Protein AF-A0A1J6JSJ1-F1 (afdb_monomer_lite)

Secondary structure (DSSP, 8-state):
---HHHHHHHHHHHTTEEEEEEEEEEETTEEEEEEEEEE-TTTTSSS--S---------SSHHHHHHHHHHHHHHHHHHHHTSS-SSSS--------------

Organism: Nicotiana attenuata (NCBI:txid49451)

Sequence (103 aa):
MSDLLPDLIKTLKALRLKTLKAEITTLGGRVRNVLFITGDRNYNQEDDLSTSDDHDQQQQQPQYSTISSIQEALKAVMEKSSGDDSAFGSVKRQRTNNINILS

pLDDT: mean 73.01, std 16.67, range [43.66, 96.38]

Foldseek 3Di:
DDDVVVVVVVVCVVLQKDWPDWDWDDDPRDIDIDTDIAHHPCNVPPPDPDDDDDDDDDPPPPRVVSVVVVVVVVVVVVVVVPPPPPPPPDPPPDDDDDDDDDD

Radius of gyration: 25.87 Å; chains: 1; bounding box: 100×32×30 Å

InterPro domains:
  IPR045847 Transcription factor AIG1-like [PTHR45844] (2-100)

Structure (mmCIF, N/CA/C/O backbone):
data_AF-A0A1J6JSJ1-F1
#
_entry.id   AF-A0A1J6JSJ1-F1
#
loop_
_atom_site.group_PDB
_atom_site.id
_atom_site.type_symbol
_atom_site.label_atom_id
_atom_site.label_alt_id
_atom_site.label_comp_id
_atom_site.label_asym_id
_atom_site.label_entity_id
_atom_site.label_seq_id
_atom_site.pdbx_PDB_ins_code
_atom_site.Cartn_x
_atom_site.Cartn_y
_atom_site.Cartn_z
_atom_site.occupancy
_atom_site.B_iso_or_equiv
_atom_site.auth_seq_id
_atom_site.auth_comp_id
_atom_site.auth_asym_id
_atom_site.auth_atom_id
_atom_site.pdbx_PDB_model_num
ATOM 1 N N . MET A 1 1 ? 0.767 -20.283 -6.255 1.00 49.25 1 MET A N 1
ATOM 2 C CA . MET A 1 1 ? 1.245 -19.069 -5.563 1.00 49.25 1 MET A CA 1
ATOM 3 C C . MET A 1 1 ? 0.044 -18.170 -5.379 1.00 49.25 1 MET A C 1
ATOM 5 O O . MET A 1 1 ? -0.675 -17.986 -6.352 1.00 49.25 1 MET A O 1
ATOM 9 N N . SER A 1 2 ? -0.234 -17.712 -4.160 1.00 59.41 2 SER A N 1
ATOM 10 C CA . SER A 1 2 ? -1.281 -16.714 -3.940 1.00 59.41 2 SER A CA 1
ATOM 11 C C . SER A 1 2 ? -0.858 -15.415 -4.617 1.00 59.41 2 SER A C 1
ATOM 13 O O . SER A 1 2 ? 0.263 -14.942 -4.430 1.00 59.41 2 SER A O 1
ATOM 15 N N . ASP A 1 3 ? -1.732 -14.890 -5.464 1.00 80.62 3 ASP A N 1
ATOM 16 C CA . ASP A 1 3 ? -1.541 -13.579 -6.059 1.00 80.62 3 ASP A CA 1
ATOM 17 C C . ASP A 1 3 ? -1.771 -12.526 -4.962 1.00 80.62 3 ASP A C 1
ATOM 19 O O . ASP A 1 3 ? -2.811 -12.516 -4.303 1.00 80.62 3 ASP A O 1
ATOM 23 N N . LEU A 1 4 ? -0.770 -11.680 -4.719 1.00 84.31 4 LEU A N 1
ATOM 24 C CA . LEU A 1 4 ? -0.763 -10.697 -3.631 1.00 84.31 4 LEU A CA 1
ATOM 25 C C . LEU A 1 4 ? -1.786 -9.577 -3.860 1.00 84.31 4 LEU A C 1
ATOM 27 O O . LEU A 1 4 ? -2.318 -9.010 -2.907 1.00 84.31 4 LEU A O 1
ATOM 31 N N . LEU A 1 5 ? -2.052 -9.239 -5.123 1.00 86.56 5 LEU A N 1
ATOM 32 C CA . LEU A 1 5 ? -2.923 -8.120 -5.476 1.00 86.56 5 LEU A CA 1
ATOM 33 C C . LEU A 1 5 ? -4.377 -8.344 -5.025 1.00 86.56 5 LEU A C 1
ATOM 35 O O . LEU A 1 5 ? -4.917 -7.457 -4.359 1.00 86.56 5 LEU A O 1
ATOM 39 N N . PRO A 1 6 ? -5.014 -9.502 -5.295 1.00 90.50 6 PRO A N 1
ATOM 40 C CA . PRO A 1 6 ? -6.336 -9.816 -4.757 1.00 90.50 6 PRO A CA 1
ATOM 41 C C . PRO A 1 6 ? -6.439 -9.695 -3.234 1.00 90.50 6 PRO A C 1
ATOM 43 O O . PRO A 1 6 ? -7.416 -9.140 -2.730 1.00 90.50 6 PRO A O 1
ATOM 46 N N . ASP A 1 7 ? -5.442 -10.183 -2.499 1.00 90.19 7 ASP A N 1
ATOM 47 C CA . ASP A 1 7 ? -5.462 -10.166 -1.034 1.00 90.19 7 ASP A CA 1
ATOM 48 C C . ASP A 1 7 ? -5.253 -8.752 -0.484 1.00 90.19 7 ASP A C 1
ATOM 50 O O . ASP A 1 7 ? -5.929 -8.345 0.466 1.00 90.19 7 ASP A O 1
ATOM 54 N N . LEU A 1 8 ? -4.403 -7.954 -1.134 1.00 89.81 8 LEU A N 1
ATOM 55 C CA . LEU A 1 8 ? -4.235 -6.541 -0.810 1.00 89.81 8 LEU A CA 1
ATOM 56 C C . LEU A 1 8 ? -5.535 -5.757 -1.041 1.00 89.81 8 LEU A C 1
ATOM 58 O O . LEU A 1 8 ? -5.939 -4.977 -0.181 1.00 89.81 8 LEU A O 1
ATOM 62 N N . ILE A 1 9 ? -6.227 -6.000 -2.159 1.00 88.31 9 ILE A N 1
ATOM 63 C CA . ILE A 1 9 ? -7.520 -5.365 -2.456 1.00 88.31 9 ILE A CA 1
ATOM 64 C C . ILE A 1 9 ? -8.558 -5.737 -1.393 1.00 88.31 9 ILE A C 1
ATOM 66 O O . ILE A 1 9 ? -9.229 -4.852 -0.862 1.00 88.31 9 ILE A O 1
ATOM 70 N N . LYS A 1 10 ? -8.680 -7.025 -1.046 1.00 90.56 10 LYS A N 1
ATOM 71 C CA . LYS A 1 10 ? -9.599 -7.483 0.012 1.00 90.56 10 LYS A CA 1
ATOM 72 C C . LYS A 1 10 ? -9.276 -6.848 1.361 1.00 90.56 10 LYS A C 1
ATOM 74 O O . LYS A 1 10 ? -10.188 -6.423 2.060 1.00 90.56 10 LYS A O 1
ATOM 79 N N . THR A 1 11 ? -7.994 -6.745 1.703 1.00 89.19 11 THR A N 1
ATOM 80 C CA . THR A 1 11 ? -7.543 -6.140 2.963 1.00 89.19 11 THR A CA 1
ATOM 81 C C . THR A 1 11 ? -7.899 -4.658 3.030 1.00 89.19 11 THR A C 1
ATOM 83 O O . THR A 1 11 ? -8.470 -4.211 4.021 1.00 89.19 11 THR A O 1
ATOM 86 N N . LEU A 1 12 ? -7.632 -3.896 1.963 1.00 89.56 12 LEU A N 1
ATOM 87 C CA . LEU A 1 12 ? -8.009 -2.480 1.897 1.00 89.56 12 LEU A CA 1
ATOM 88 C C . LEU A 1 12 ? -9.526 -2.298 2.026 1.00 89.56 12 LEU A C 1
ATOM 90 O O . LEU A 1 12 ? -9.966 -1.399 2.740 1.00 89.56 12 LEU A O 1
ATOM 94 N N . LYS A 1 13 ? -10.317 -3.194 1.416 1.00 87.69 13 LYS A N 1
ATOM 95 C CA . LYS A 1 13 ? -11.777 -3.200 1.561 1.00 87.69 13 LYS A CA 1
ATOM 96 C C . LYS A 1 13 ? -12.239 -3.484 2.986 1.00 87.69 13 LYS A C 1
ATOM 98 O O . LYS A 1 13 ? -13.037 -2.727 3.528 1.00 87.69 13 LYS A O 1
ATOM 103 N N . ALA A 1 14 ? -11.695 -4.521 3.616 1.00 87.00 14 ALA A N 1
ATOM 104 C CA . ALA A 1 14 ? -12.022 -4.880 4.995 1.00 87.00 14 ALA A CA 1
ATOM 105 C C . ALA A 1 14 ? -11.679 -3.759 5.993 1.00 87.00 14 ALA A C 1
ATOM 107 O O . ALA A 1 14 ? -12.375 -3.575 6.988 1.00 87.00 14 ALA A O 1
ATOM 108 N N . LEU A 1 15 ? -10.633 -2.979 5.705 1.00 86.88 15 LEU A N 1
ATOM 109 C CA . LEU A 1 15 ? -10.226 -1.819 6.499 1.00 86.88 15 LEU A CA 1
ATOM 110 C C . LEU A 1 15 ? -10.972 -0.527 6.133 1.00 86.88 15 LEU A C 1
ATOM 112 O O . LEU A 1 15 ? -10.686 0.516 6.719 1.00 86.88 15 LEU A O 1
ATOM 116 N N . ARG A 1 16 ? -11.917 -0.578 5.183 1.00 86.81 16 ARG A N 1
ATOM 117 C CA . ARG A 1 16 ? -12.665 0.583 4.675 1.00 86.81 16 ARG A CA 1
ATOM 118 C C . ARG A 1 16 ? -11.730 1.693 4.189 1.00 86.81 16 ARG A C 1
ATOM 120 O O . ARG A 1 16 ? -11.910 2.869 4.501 1.00 86.81 16 ARG A O 1
ATOM 127 N N . LEU A 1 17 ? -10.692 1.308 3.451 1.00 86.94 17 LEU A N 1
ATOM 128 C CA . LEU A 1 17 ? -9.703 2.212 2.878 1.00 86.94 17 LEU A CA 1
ATOM 129 C C . LEU A 1 17 ? -9.902 2.339 1.370 1.00 86.94 17 LEU A C 1
ATOM 131 O O . LEU A 1 17 ? -10.206 1.372 0.669 1.00 86.94 17 LEU A O 1
ATOM 135 N N . LYS A 1 18 ? -9.649 3.541 0.860 1.00 88.06 18 LYS A N 1
ATOM 136 C CA . LYS A 1 18 ? -9.639 3.860 -0.564 1.00 88.06 18 LYS A CA 1
ATOM 137 C C . LYS A 1 18 ? -8.226 4.167 -1.027 1.00 88.06 18 LYS A C 1
ATOM 139 O O . LYS A 1 18 ? -7.563 5.043 -0.474 1.00 88.06 18 LYS A O 1
ATOM 144 N N . THR A 1 19 ? -7.797 3.500 -2.093 1.00 91.19 19 THR A N 1
ATOM 145 C CA . THR A 1 19 ? -6.568 3.847 -2.813 1.00 91.19 19 THR A CA 1
ATOM 146 C C . THR A 1 19 ? -6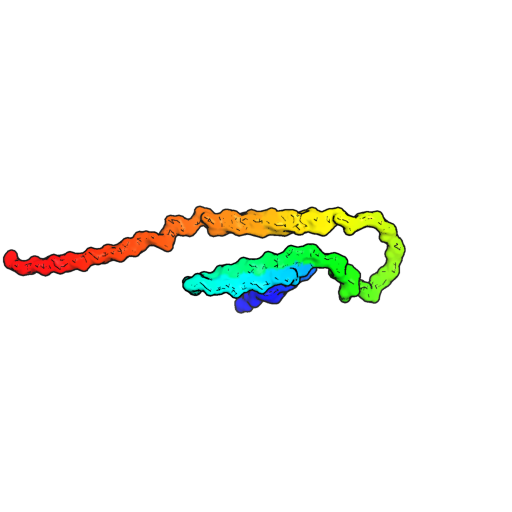.797 5.106 -3.637 1.00 91.19 19 THR A C 1
ATOM 148 O O . THR A 1 19 ? -7.655 5.144 -4.514 1.00 91.19 19 THR A O 1
ATOM 151 N N . LEU A 1 20 ? -6.012 6.139 -3.358 1.00 93.25 20 LEU A N 1
ATOM 152 C CA . LEU A 1 20 ? -5.984 7.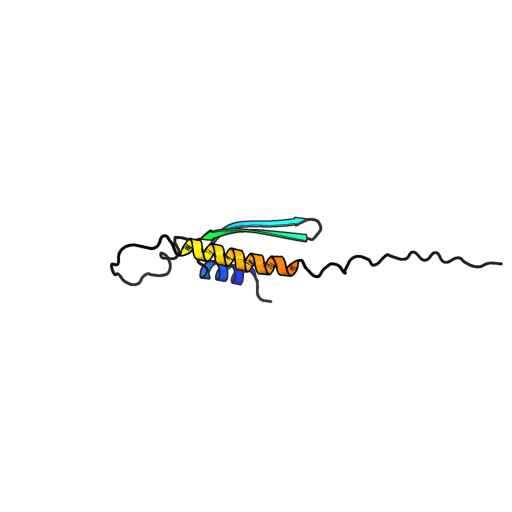381 -4.123 1.00 93.25 20 LEU A CA 1
ATOM 153 C C . LEU A 1 20 ? -4.947 7.318 -5.245 1.00 93.25 20 LEU A C 1
ATOM 155 O O . LEU A 1 20 ? -5.159 7.877 -6.318 1.00 93.25 20 LEU A O 1
ATOM 159 N N . LYS A 1 21 ? -3.817 6.651 -4.990 1.00 94.12 21 LYS A N 1
ATOM 160 C CA . LYS A 1 21 ? -2.721 6.525 -5.948 1.00 94.12 21 LYS A CA 1
ATOM 161 C C . LYS A 1 21 ? -1.867 5.305 -5.629 1.00 94.12 21 LYS A C 1
ATOM 163 O O . LYS A 1 21 ? -1.589 5.038 -4.464 1.00 94.12 21 LYS A O 1
ATOM 168 N N . ALA A 1 22 ? -1.416 4.607 -6.661 1.00 93.31 22 ALA A N 1
ATOM 169 C CA . ALA A 1 22 ? -0.407 3.567 -6.546 1.00 93.31 22 ALA A CA 1
ATOM 170 C C . ALA A 1 22 ? 0.620 3.757 -7.665 1.00 93.31 22 ALA A C 1
ATOM 172 O O . ALA A 1 22 ? 0.248 3.858 -8.832 1.00 93.31 22 ALA A O 1
ATOM 173 N N . GLU A 1 23 ? 1.896 3.838 -7.307 1.00 93.75 23 GLU A N 1
ATOM 174 C CA . GLU A 1 23 ? 3.006 3.923 -8.254 1.00 93.75 23 GLU A CA 1
ATOM 175 C C . GLU A 1 23 ? 3.963 2.763 -8.031 1.00 93.75 23 GLU A C 1
ATOM 177 O O . GLU A 1 23 ? 4.302 2.425 -6.894 1.00 93.75 23 GLU A O 1
ATOM 182 N N . ILE A 1 24 ? 4.423 2.189 -9.137 1.00 93.00 24 ILE A N 1
ATOM 183 C CA . ILE A 1 24 ? 5.471 1.180 -9.156 1.00 93.00 24 ILE A CA 1
ATOM 184 C C . ILE A 1 24 ? 6.572 1.725 -10.052 1.00 93.00 24 ILE A C 1
ATOM 186 O O . ILE A 1 24 ? 6.361 1.941 -11.245 1.00 93.00 24 ILE A O 1
ATOM 190 N N . THR A 1 25 ? 7.748 1.940 -9.477 1.00 94.56 25 THR A N 1
ATOM 191 C CA . THR A 1 25 ? 8.916 2.421 -10.213 1.00 94.56 25 THR A CA 1
ATOM 192 C C . THR A 1 25 ? 10.038 1.417 -10.068 1.00 94.56 25 THR A C 1
ATOM 194 O O . THR A 1 25 ? 10.297 0.923 -8.971 1.00 94.56 25 THR A O 1
ATOM 197 N N . THR A 1 26 ? 10.745 1.135 -11.160 1.00 96.38 26 THR A N 1
ATOM 198 C CA . THR A 1 26 ? 11.903 0.241 -11.139 1.00 96.38 26 THR A CA 1
ATOM 199 C C . THR A 1 26 ? 13.181 0.973 -11.523 1.00 96.38 26 THR A C 1
ATOM 201 O O . THR A 1 26 ? 13.193 1.679 -12.528 1.00 96.38 26 THR A O 1
ATOM 204 N N . LEU A 1 27 ? 14.270 0.777 -10.776 1.00 93.69 27 LEU A N 1
ATOM 205 C CA . LEU A 1 27 ? 15.592 1.316 -11.113 1.00 93.69 27 LEU A CA 1
ATOM 206 C C . LEU A 1 27 ? 16.682 0.282 -10.825 1.00 93.69 27 LEU A C 1
ATOM 208 O O . LEU A 1 27 ? 16.820 -0.194 -9.698 1.00 93.69 27 LEU A O 1
ATOM 212 N N . GLY A 1 28 ? 17.465 -0.070 -11.850 1.00 90.00 28 GLY A N 1
ATOM 213 C CA . GLY A 1 28 ? 18.576 -1.019 -11.715 1.00 90.00 28 GLY A CA 1
ATOM 214 C C . GLY A 1 28 ? 18.149 -2.376 -11.139 1.00 90.00 28 GLY A C 1
ATOM 215 O O . GLY A 1 28 ? 18.814 -2.890 -10.244 1.00 90.00 28 GLY A O 1
ATOM 216 N N . GLY A 1 29 ? 17.003 -2.905 -11.584 1.00 92.56 29 GLY A N 1
ATO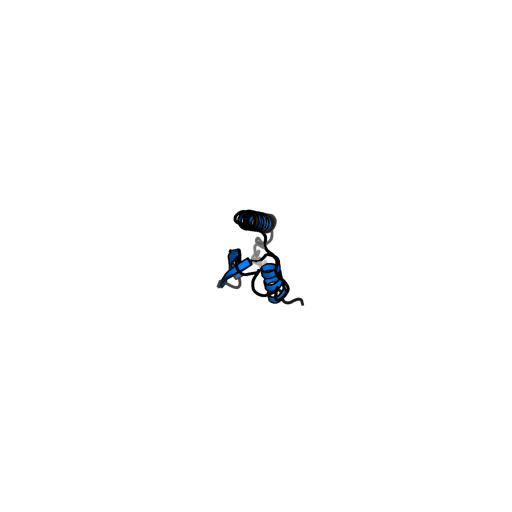M 217 C CA . GLY A 1 29 ? 16.442 -4.182 -11.121 1.00 92.56 29 GLY A CA 1
ATOM 218 C C . GLY A 1 29 ? 15.727 -4.141 -9.764 1.00 92.56 29 GLY A C 1
ATOM 219 O O . GLY A 1 29 ? 15.185 -5.156 -9.342 1.00 92.56 29 GLY A O 1
ATOM 220 N N . ARG A 1 30 ? 15.693 -2.992 -9.076 1.00 88.88 30 ARG A N 1
ATOM 221 C CA . ARG A 1 30 ? 14.950 -2.814 -7.817 1.00 88.88 30 ARG A CA 1
ATOM 222 C C . ARG A 1 30 ? 13.576 -2.229 -8.087 1.00 88.88 30 ARG A C 1
ATOM 224 O O . ARG A 1 30 ? 13.454 -1.371 -8.956 1.00 88.88 30 ARG A O 1
ATOM 231 N N . VAL A 1 31 ? 12.580 -2.643 -7.310 1.00 91.38 31 VAL A N 1
ATOM 232 C CA . VAL A 1 31 ? 11.203 -2.135 -7.371 1.00 91.38 31 VAL A CA 1
ATOM 233 C C . VAL A 1 31 ? 10.943 -1.237 -6.163 1.00 91.38 31 VAL A C 1
ATOM 235 O O . VAL A 1 31 ? 11.279 -1.596 -5.037 1.00 91.38 31 VAL A O 1
ATOM 238 N N . ARG A 1 32 ? 10.325 -0.078 -6.387 1.00 89.88 32 ARG A N 1
ATOM 239 C CA . ARG A 1 32 ? 9.769 0.799 -5.356 1.00 89.88 32 ARG A CA 1
ATOM 240 C C . ARG A 1 32 ? 8.266 0.888 -5.566 1.00 89.88 32 ARG A C 1
ATOM 242 O O . ARG A 1 32 ? 7.825 1.304 -6.633 1.00 89.88 32 ARG A O 1
ATOM 249 N N . ASN A 1 33 ? 7.513 0.562 -4.523 1.00 90.12 33 ASN A N 1
ATOM 250 C CA . ASN A 1 33 ? 6.062 0.695 -4.500 1.00 90.12 33 ASN A CA 1
ATOM 251 C C . ASN A 1 33 ? 5.686 1.880 -3.607 1.00 90.12 33 ASN A C 1
ATOM 253 O O . ASN A 1 33 ? 6.173 1.982 -2.480 1.00 90.12 33 ASN A O 1
ATOM 257 N N . VAL A 1 34 ? 4.836 2.775 -4.101 1.00 92.44 34 VAL A N 1
ATOM 258 C CA . VAL A 1 34 ? 4.260 3.881 -3.327 1.00 92.44 34 VAL A CA 1
ATOM 259 C C . VAL A 1 34 ? 2.747 3.743 -3.369 1.00 92.44 34 VAL A C 1
ATOM 261 O O . VAL A 1 34 ? 2.161 3.715 -4.447 1.00 92.44 34 VAL A O 1
ATOM 264 N N . LEU A 1 35 ? 2.119 3.665 -2.198 1.00 90.44 35 LEU A N 1
ATOM 265 C CA . LEU A 1 35 ? 0.676 3.521 -2.047 1.00 90.44 35 LEU A CA 1
ATOM 266 C C . LEU A 1 35 ? 0.133 4.698 -1.230 1.00 90.44 35 LEU A C 1
ATOM 268 O O . LEU A 1 35 ? 0.534 4.898 -0.087 1.00 90.44 35 LEU A O 1
ATOM 272 N N . PHE A 1 36 ? -0.774 5.475 -1.823 1.00 91.94 36 PHE A N 1
ATOM 273 C CA . PHE A 1 36 ? -1.482 6.574 -1.172 1.00 91.94 36 PHE A CA 1
ATOM 274 C C . PHE A 1 36 ? -2.934 6.158 -0.931 1.00 91.94 36 PHE A C 1
ATOM 276 O O . PHE A 1 36 ? -3.660 5.857 -1.881 1.00 91.94 36 PHE A O 1
ATOM 283 N N . ILE A 1 37 ? -3.346 6.129 0.335 1.00 89.69 37 ILE A N 1
ATOM 284 C CA . ILE A 1 37 ? -4.655 5.643 0.785 1.00 89.69 37 ILE A CA 1
A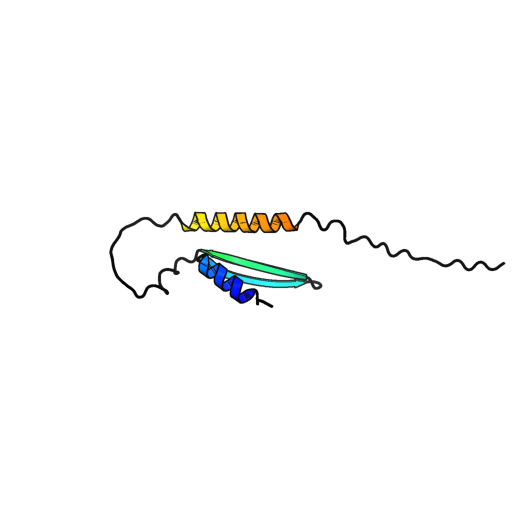TOM 285 C C . ILE A 1 37 ? -5.332 6.657 1.705 1.00 89.69 37 ILE A C 1
ATOM 287 O O . ILE A 1 37 ? -4.678 7.499 2.316 1.00 89.69 37 ILE A O 1
ATOM 291 N N . THR A 1 38 ? -6.652 6.566 1.810 1.00 87.94 38 THR A N 1
ATOM 292 C CA . THR A 1 38 ? -7.469 7.353 2.738 1.00 87.94 38 THR A CA 1
ATOM 293 C C . THR A 1 38 ? -8.614 6.509 3.293 1.00 87.94 38 THR A C 1
ATOM 295 O O . THR A 1 38 ? -8.891 5.434 2.764 1.00 87.94 38 THR A O 1
ATOM 298 N N . GLY A 1 39 ? -9.280 6.980 4.345 1.00 86.12 39 GLY A N 1
ATOM 299 C CA . GLY A 1 39 ? -10.513 6.367 4.839 1.00 86.12 39 GL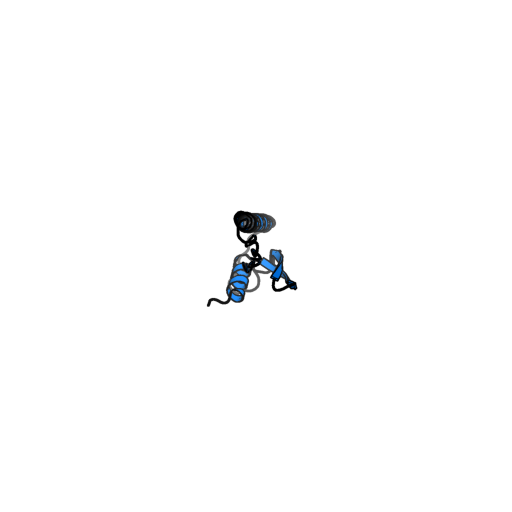Y A CA 1
ATOM 300 C C . GLY A 1 39 ? -11.639 6.544 3.826 1.00 86.12 39 GLY A C 1
ATOM 301 O O . GLY A 1 39 ? -11.847 7.635 3.288 1.00 86.12 39 GLY A O 1
ATOM 302 N N . ASP A 1 40 ? -12.355 5.470 3.545 1.00 82.06 40 ASP A N 1
ATOM 303 C CA . ASP A 1 40 ? -13.469 5.486 2.618 1.00 82.06 40 ASP A CA 1
ATOM 304 C C . ASP A 1 40 ? -14.783 5.699 3.380 1.00 82.06 40 ASP A C 1
ATOM 306 O O . ASP A 1 40 ? -15.226 4.899 4.211 1.00 82.06 40 ASP A O 1
ATOM 310 N N . ARG A 1 41 ? -15.390 6.855 3.108 1.00 73.19 41 ARG A N 1
ATOM 311 C CA . ARG A 1 41 ? -16.601 7.345 3.771 1.00 73.19 41 ARG A CA 1
ATOM 312 C C . ARG A 1 41 ? -17.883 6.770 3.166 1.00 73.19 41 ARG A C 1
ATOM 314 O O . ARG A 1 41 ? -18.936 6.940 3.770 1.00 73.19 41 ARG A O 1
ATOM 321 N N . ASN A 1 42 ? -17.792 6.071 2.033 1.00 69.12 42 ASN A N 1
ATOM 322 C CA . ASN A 1 42 ? -18.948 5.608 1.266 1.00 69.12 42 ASN A CA 1
ATOM 323 C C . ASN A 1 42 ? -19.242 4.108 1.441 1.00 69.12 42 ASN A C 1
ATOM 325 O O . ASN A 1 42 ? -20.238 3.631 0.907 1.00 69.12 42 ASN A O 1
ATOM 329 N N . TYR A 1 43 ? -18.451 3.371 2.236 1.00 63.59 43 TYR A N 1
ATOM 330 C CA . TYR A 1 43 ? -18.637 1.920 2.453 1.00 63.59 43 TYR A CA 1
ATOM 331 C C . TYR A 1 43 ? -20.020 1.507 2.976 1.00 63.59 43 TYR A C 1
ATOM 333 O O . TYR A 1 43 ? -20.366 0.338 2.886 1.00 63.59 43 TYR A O 1
ATOM 341 N N . ASN A 1 44 ? -20.810 2.432 3.524 1.00 60.28 44 ASN A N 1
ATOM 342 C CA . ASN A 1 44 ? -22.145 2.123 4.038 1.00 60.28 44 ASN A CA 1
ATOM 343 C C . ASN A 1 44 ? -23.227 2.062 2.938 1.00 60.28 44 ASN A C 1
ATOM 345 O O . ASN A 1 44 ? -24.372 1.774 3.256 1.00 60.28 44 ASN A O 1
ATOM 349 N N . GLN A 1 45 ? -22.916 2.385 1.675 1.00 56.44 45 GLN A N 1
ATOM 350 C CA . GLN A 1 45 ? -23.939 2.551 0.631 1.00 56.44 45 GLN A CA 1
ATOM 351 C C . GLN A 1 45 ? -24.130 1.314 -0.262 1.00 56.44 45 GLN A C 1
ATOM 353 O O . GLN A 1 45 ? -25.158 1.214 -0.929 1.00 56.44 45 GLN A O 1
ATOM 358 N N . GLU A 1 46 ? -23.162 0.396 -0.309 1.00 55.09 46 GLU A N 1
ATOM 359 C CA . GLU A 1 46 ? -23.103 -0.633 -1.363 1.00 55.09 46 GLU A CA 1
ATOM 360 C C . GLU A 1 46 ? -23.487 -2.047 -0.888 1.00 55.09 46 GLU A C 1
ATOM 362 O O . GLU A 1 46 ? -23.870 -2.864 -1.721 1.00 55.09 46 GLU A O 1
ATOM 367 N N . ASP A 1 47 ? -23.466 -2.318 0.424 1.00 54.31 47 ASP A N 1
ATOM 368 C CA . ASP A 1 47 ? -23.731 -3.658 0.984 1.00 54.31 47 ASP A CA 1
ATOM 369 C C . ASP A 1 47 ? -25.056 -3.782 1.763 1.00 54.31 47 ASP A C 1
ATOM 371 O O . ASP A 1 47 ? -25.415 -4.890 2.157 1.00 54.31 47 ASP A O 1
ATOM 375 N N . ASP A 1 48 ? -25.813 -2.695 1.961 1.00 50.62 48 ASP A N 1
ATOM 376 C CA . ASP A 1 48 ? -27.049 -2.728 2.756 1.00 50.62 48 ASP A CA 1
ATOM 377 C C . ASP A 1 48 ? -28.277 -2.266 1.956 1.00 50.62 48 ASP A C 1
ATOM 379 O O . ASP A 1 48 ? -28.722 -1.120 2.013 1.00 50.62 48 ASP A O 1
ATOM 383 N N . LEU A 1 49 ? -28.834 -3.192 1.173 1.00 54.25 49 LEU A N 1
ATOM 384 C CA . LEU A 1 49 ? -30.199 -3.096 0.641 1.00 54.25 49 LEU A CA 1
ATOM 385 C C . LEU A 1 49 ? -31.221 -3.722 1.608 1.00 54.25 49 LEU A C 1
ATOM 387 O O . LEU A 1 49 ? -32.239 -4.261 1.170 1.00 54.25 49 LEU A O 1
ATOM 391 N N . SER A 1 50 ? -30.988 -3.652 2.922 1.00 54.06 50 SER A N 1
ATOM 392 C CA . SER A 1 50 ? -31.934 -4.170 3.906 1.00 54.06 50 SER A CA 1
ATOM 393 C C . SER A 1 50 ? -32.082 -3.287 5.144 1.00 54.06 50 SER A C 1
ATOM 395 O O . SER A 1 50 ? -31.374 -3.416 6.132 1.00 54.06 50 SER A O 1
ATOM 397 N N . THR A 1 51 ? -33.226 -2.602 5.151 1.00 48.50 51 THR A N 1
ATOM 398 C CA . THR A 1 51 ? -34.033 -2.225 6.326 1.00 48.50 51 THR A CA 1
ATOM 399 C C . THR A 1 51 ? -33.631 -0.980 7.124 1.00 48.50 51 THR A C 1
ATOM 401 O O . THR A 1 51 ? -32.620 -0.911 7.807 1.00 48.50 51 THR A O 1
ATOM 404 N N . SER A 1 52 ? -34.554 -0.021 7.055 1.00 62.62 52 SER A N 1
ATOM 405 C CA . SER A 1 52 ? -34.851 1.071 7.978 1.00 62.62 52 SER A CA 1
ATOM 406 C C . SER A 1 52 ? -34.544 0.756 9.447 1.00 62.62 52 SER A C 1
ATOM 408 O O . SER A 1 52 ? -35.012 -0.264 9.940 1.00 62.62 52 SER A O 1
ATOM 410 N N . ASP A 1 53 ? -33.893 1.670 10.168 1.00 43.66 53 ASP A N 1
ATOM 411 C CA . ASP A 1 53 ? -34.584 2.467 11.191 1.00 43.66 53 ASP A CA 1
ATOM 412 C C . ASP A 1 53 ? -33.717 3.635 11.687 1.00 43.66 53 ASP A C 1
ATOM 414 O O . ASP A 1 53 ? -32.485 3.591 11.652 1.00 43.66 53 ASP A O 1
ATOM 418 N N . ASP A 1 54 ? -34.406 4.687 12.117 1.00 61.66 54 ASP A N 1
ATOM 419 C CA . ASP A 1 54 ? -33.887 5.910 12.727 1.00 61.66 54 ASP A CA 1
ATOM 420 C C . ASP A 1 54 ? -32.929 5.627 13.897 1.00 61.66 54 ASP A C 1
ATOM 422 O O . ASP A 1 54 ? -33.302 4.944 14.846 1.00 61.66 54 ASP A O 1
ATOM 426 N N . HIS A 1 55 ? -31.733 6.230 13.890 1.00 48.06 55 HIS A N 1
ATOM 427 C CA . HIS A 1 55 ? -31.107 6.733 15.118 1.00 48.06 55 HIS A CA 1
ATOM 428 C C . HIS A 1 55 ? -30.011 7.774 14.837 1.00 48.06 55 HIS A C 1
ATOM 430 O O . HIS A 1 55 ? -29.041 7.559 14.108 1.00 48.06 55 HIS A O 1
ATOM 436 N N . ASP A 1 56 ? -30.206 8.916 15.486 1.00 45.88 56 ASP A N 1
ATOM 437 C CA . ASP A 1 56 ? -29.390 10.119 15.535 1.00 45.88 56 ASP A CA 1
ATOM 438 C C . ASP A 1 56 ? -27.884 9.939 15.820 1.00 45.88 56 ASP A C 1
ATOM 440 O O . ASP A 1 56 ? -27.453 9.195 16.694 1.00 45.88 56 ASP A O 1
ATOM 444 N N . GLN A 1 57 ? -27.109 10.782 15.127 1.00 55.28 57 GLN A N 1
ATOM 445 C CA . GLN A 1 57 ? -25.993 11.597 15.633 1.00 55.28 57 GLN A CA 1
ATOM 446 C C . GLN A 1 57 ? -24.938 10.937 16.547 1.00 55.28 57 GLN A C 1
ATOM 448 O O . GLN A 1 57 ? -25.112 10.863 17.757 1.00 55.28 57 GLN A O 1
ATOM 453 N N . GLN A 1 58 ? -23.759 10.648 15.968 1.00 48.94 58 GLN A N 1
ATOM 454 C CA . GLN A 1 58 ? -22.394 10.961 16.469 1.00 48.94 58 GLN A CA 1
ATOM 455 C C . GLN A 1 58 ? -21.367 9.971 15.890 1.00 48.94 58 GLN A C 1
ATOM 457 O O . GLN A 1 58 ? -20.953 9.026 16.549 1.00 48.94 58 GLN A O 1
ATOM 462 N N . GLN A 1 59 ? -20.899 10.172 14.653 1.00 52.16 59 GLN A N 1
ATOM 463 C CA . GLN A 1 59 ? -19.831 9.325 14.089 1.00 52.16 59 GLN A CA 1
ATOM 464 C C . GLN A 1 59 ? -18.824 10.129 13.260 1.00 52.16 59 GLN A C 1
ATOM 466 O O . GLN A 1 59 ? -18.556 9.822 12.106 1.00 52.16 59 GLN A O 1
ATOM 471 N N . GLN A 1 60 ? -18.236 11.180 13.837 1.00 50.16 60 GLN A N 1
ATOM 472 C CA . GLN A 1 60 ? -17.076 11.853 13.222 1.00 50.16 60 GLN A CA 1
ATOM 473 C C . GLN A 1 60 ? -15.728 11.413 13.824 1.00 50.16 60 GLN A C 1
ATOM 475 O O . GLN A 1 60 ? -14.682 11.829 13.338 1.00 50.16 60 GLN A O 1
ATOM 480 N N . GLN A 1 61 ? -15.725 10.540 14.841 1.00 48.75 61 GLN A N 1
ATOM 481 C CA . GLN A 1 61 ? -14.509 10.147 15.567 1.00 48.75 61 GLN A CA 1
ATOM 482 C C . GLN A 1 61 ? -13.878 8.769 15.241 1.00 48.75 61 GLN A C 1
ATOM 484 O O . GLN A 1 61 ? -12.665 8.659 15.423 1.00 48.75 61 GLN A O 1
ATOM 489 N N . PRO A 1 62 ? -14.569 7.721 14.734 1.00 55.16 62 PRO A N 1
ATOM 490 C CA . PRO A 1 62 ? -13.933 6.399 14.642 1.00 55.16 62 PRO A CA 1
ATOM 491 C C . PRO A 1 62 ? -12.851 6.298 13.552 1.00 55.16 62 PRO A C 1
ATOM 493 O O . PRO A 1 62 ? -11.847 5.622 13.759 1.00 55.16 62 PRO A O 1
ATOM 496 N N . GLN A 1 63 ? -12.992 6.996 12.417 1.00 57.16 63 GLN A N 1
ATOM 497 C CA . GLN A 1 63 ? -12.099 6.776 11.267 1.00 57.16 63 GLN A CA 1
ATOM 498 C C . GLN A 1 63 ? -10.666 7.289 11.473 1.00 57.16 63 GLN A C 1
ATOM 500 O O . GLN A 1 63 ? -9.715 6.658 11.013 1.00 57.16 63 GLN A O 1
ATOM 505 N N . TYR A 1 64 ? -10.483 8.409 12.181 1.00 60.00 64 TYR A N 1
ATOM 506 C CA . TYR A 1 64 ? -9.140 8.942 12.440 1.00 60.00 64 TYR A CA 1
ATOM 507 C C . TYR A 1 64 ? -8.327 8.018 13.359 1.00 60.00 64 TYR A C 1
ATOM 509 O O . TYR A 1 64 ? -7.124 7.867 13.158 1.00 60.00 64 TYR A O 1
ATOM 517 N N . SER A 1 65 ? -8.980 7.348 14.316 1.00 64.50 65 SER A N 1
ATOM 518 C CA . SER A 1 65 ? -8.323 6.386 15.209 1.00 64.50 65 SER A CA 1
ATOM 519 C C . SER A 1 65 ? -7.827 5.144 14.456 1.00 64.50 65 SER A C 1
ATOM 521 O O . SER A 1 65 ? -6.715 4.680 14.707 1.00 64.50 65 SER A O 1
ATOM 523 N N . THR A 1 66 ? -8.597 4.646 13.479 1.00 73.38 66 THR A N 1
ATOM 524 C CA . THR A 1 66 ? -8.227 3.458 12.690 1.00 73.38 66 THR A CA 1
ATOM 525 C C . THR A 1 66 ? -7.055 3.722 11.743 1.00 73.38 66 THR A C 1
ATOM 527 O O . THR A 1 66 ? -6.190 2.868 11.576 1.00 73.38 66 THR A O 1
ATOM 530 N N . ILE A 1 67 ? -6.981 4.909 11.133 1.00 80.12 67 ILE A N 1
ATOM 531 C CA . ILE A 1 67 ? -5.876 5.246 10.220 1.00 80.12 67 ILE A CA 1
ATOM 532 C C . ILE A 1 67 ? -4.547 5.339 10.983 1.00 80.12 67 ILE A C 1
ATOM 534 O O . ILE A 1 67 ? -3.539 4.814 10.509 1.00 80.12 67 ILE A O 1
ATOM 538 N N . SER A 1 68 ? -4.544 5.947 12.173 1.00 83.44 68 SER A N 1
ATOM 539 C CA . SER A 1 68 ? -3.340 6.039 13.008 1.00 83.44 68 SER A CA 1
ATOM 540 C C . SER A 1 68 ? -2.827 4.662 13.442 1.00 83.44 68 SER A C 1
ATOM 542 O O . SER A 1 68 ? -1.625 4.416 13.373 1.00 83.44 68 SER A O 1
ATOM 544 N N . SER A 1 69 ? -3.714 3.730 13.814 1.00 86.00 69 SER A N 1
ATOM 545 C CA . SER A 1 69 ? -3.299 2.372 14.197 1.00 86.00 69 SER A CA 1
ATOM 546 C C . SER A 1 69 ? -2.759 1.565 13.014 1.00 86.00 69 SER A C 1
ATOM 548 O O . SER A 1 69 ? -1.754 0.867 13.154 1.00 86.00 69 SER A O 1
ATOM 550 N N . ILE A 1 70 ? -3.356 1.711 11.824 1.00 85.56 70 ILE A N 1
ATOM 551 C CA . ILE A 1 70 ? -2.823 1.132 10.583 1.00 85.56 70 ILE A CA 1
ATOM 552 C C . ILE A 1 70 ? -1.429 1.697 10.285 1.00 85.56 70 ILE A C 1
ATOM 554 O O . ILE A 1 70 ? -0.515 0.936 9.966 1.00 85.56 70 ILE A O 1
ATOM 558 N N . GLN A 1 71 ? -1.244 3.015 10.413 1.00 86.25 71 GLN A N 1
ATOM 559 C CA . GLN A 1 71 ? 0.053 3.657 10.205 1.00 86.25 71 GLN A CA 1
ATOM 560 C C . GLN A 1 71 ? 1.114 3.091 11.157 1.00 86.25 71 GLN A C 1
ATOM 562 O O . GLN A 1 71 ? 2.204 2.744 10.705 1.00 86.25 71 GLN A O 1
ATOM 567 N N . GLU A 1 72 ? 0.813 2.994 12.452 1.00 90.44 72 GLU A N 1
ATOM 568 C CA . GLU A 1 72 ? 1.744 2.454 13.448 1.00 90.44 72 GLU A CA 1
ATOM 569 C C . GLU A 1 72 ? 2.080 0.984 13.187 1.00 90.44 72 GLU A C 1
ATOM 571 O O . GLU A 1 72 ? 3.256 0.618 13.195 1.00 90.44 72 GLU A O 1
ATOM 576 N N . ALA A 1 73 ? 1.077 0.157 12.876 1.00 88.94 73 ALA A N 1
ATOM 577 C CA . ALA A 1 73 ? 1.280 -1.254 12.562 1.00 88.94 73 ALA A CA 1
ATOM 578 C C . ALA A 1 73 ? 2.183 -1.439 11.332 1.00 88.94 73 ALA A C 1
ATOM 580 O O . ALA A 1 73 ? 3.142 -2.212 11.370 1.00 88.94 73 ALA A O 1
ATOM 581 N N . LEU A 1 74 ? 1.925 -0.694 10.251 1.00 87.25 74 LEU A N 1
ATOM 582 C CA . LEU A 1 74 ? 2.752 -0.742 9.043 1.00 87.25 74 LEU A CA 1
ATOM 583 C C . LEU A 1 74 ? 4.164 -0.203 9.300 1.00 87.25 74 LEU A C 1
ATOM 585 O O . LEU A 1 74 ? 5.139 -0.789 8.829 1.00 87.25 74 LEU A O 1
ATOM 589 N N . LYS A 1 75 ? 4.296 0.880 10.074 1.00 88.69 75 LYS A N 1
ATOM 590 C CA . LYS A 1 75 ? 5.592 1.447 10.465 1.00 88.69 75 LYS A CA 1
ATOM 591 C C . LYS A 1 75 ? 6.434 0.435 11.244 1.00 88.69 75 LYS A C 1
ATOM 593 O O . LYS A 1 75 ? 7.588 0.222 10.881 1.00 88.69 75 LYS A O 1
ATOM 598 N N . ALA A 1 76 ? 5.847 -0.248 12.226 1.00 90.50 76 ALA A N 1
ATOM 599 C CA . ALA A 1 76 ? 6.532 -1.275 13.010 1.00 90.50 76 ALA A CA 1
ATOM 600 C C . ALA A 1 76 ? 7.044 -2.441 12.141 1.00 90.50 76 ALA A C 1
ATOM 602 O O . ALA A 1 76 ? 8.149 -2.943 12.355 1.00 90.50 76 ALA A O 1
ATOM 603 N N . VAL A 1 77 ? 6.275 -2.850 11.123 1.00 86.81 77 VAL A N 1
ATOM 604 C CA . VAL A 1 77 ? 6.704 -3.875 10.154 1.00 86.81 77 VAL A CA 1
ATOM 605 C C . VAL A 1 77 ? 7.890 -3.388 9.318 1.00 86.81 77 VAL A C 1
ATOM 607 O O . VAL A 1 77 ? 8.849 -4.136 9.119 1.00 86.81 77 VAL A O 1
ATOM 610 N N . MET A 1 78 ? 7.851 -2.137 8.852 1.00 84.25 78 MET A N 1
ATOM 611 C CA . MET A 1 78 ? 8.922 -1.562 8.032 1.00 84.25 78 MET A CA 1
ATOM 612 C C . MET A 1 78 ? 10.229 -1.399 8.817 1.00 84.25 78 MET A C 1
ATOM 614 O O . MET A 1 78 ? 11.281 -1.800 8.322 1.00 84.25 78 MET A O 1
ATOM 618 N N . GLU A 1 79 ? 10.172 -0.883 10.048 1.00 85.44 79 GLU A N 1
ATOM 619 C CA . GLU A 1 79 ? 11.356 -0.648 10.894 1.00 85.44 79 GLU A CA 1
ATOM 620 C C . GLU A 1 79 ? 12.077 -1.947 11.285 1.00 85.44 79 GLU A C 1
ATOM 622 O O . GLU A 1 79 ? 13.304 -1.974 11.407 1.00 85.44 79 GLU A O 1
ATOM 627 N N . LYS A 1 80 ? 11.341 -3.059 11.405 1.00 73.56 80 LYS A N 1
ATOM 628 C CA . LYS A 1 80 ? 11.913 -4.382 11.692 1.00 73.56 80 LYS A CA 1
ATOM 629 C C . LYS A 1 80 ? 12.695 -4.975 10.514 1.00 73.56 80 LYS A C 1
ATOM 631 O O . LYS A 1 80 ? 13.569 -5.811 10.730 1.00 73.56 80 LYS A O 1
ATOM 636 N N . SER A 1 81 ? 12.397 -4.564 9.281 1.00 65.12 81 SER A N 1
ATOM 637 C CA . SER A 1 81 ? 13.056 -5.100 8.079 1.00 65.12 81 SER A CA 1
ATOM 638 C C . SER A 1 81 ? 14.456 -4.522 7.825 1.00 65.12 81 SER A C 1
ATOM 640 O O . SER A 1 81 ? 15.234 -5.108 7.084 1.00 65.12 81 SER A O 1
ATOM 642 N N . SER A 1 82 ? 14.804 -3.400 8.461 1.00 56.88 82 SER A N 1
ATOM 643 C CA . SER A 1 82 ? 16.032 -2.633 8.198 1.00 56.88 82 SER A CA 1
ATOM 644 C C . SER A 1 82 ? 17.250 -3.001 9.067 1.00 56.88 82 SER A C 1
ATOM 646 O O . SER A 1 82 ? 18.269 -2.317 8.998 1.00 56.88 82 SER A O 1
ATOM 648 N N . GLY A 1 83 ? 17.164 -4.047 9.897 1.00 55.31 83 GLY A N 1
ATOM 649 C CA . GLY A 1 83 ? 18.128 -4.306 10.977 1.00 55.31 83 GLY A CA 1
ATOM 650 C C . GLY A 1 83 ? 19.187 -5.401 10.780 1.00 55.31 83 GLY A C 1
ATOM 651 O O . GLY A 1 83 ? 20.060 -5.481 11.637 1.00 55.31 83 GLY A O 1
ATOM 652 N N . ASP A 1 84 ? 19.153 -6.232 9.726 1.00 56.44 84 ASP A N 1
ATOM 653 C CA . ASP A 1 84 ? 20.032 -7.431 9.654 1.00 56.44 84 ASP A CA 1
ATOM 654 C C . ASP A 1 84 ? 20.799 -7.643 8.327 1.00 56.44 84 ASP A C 1
ATOM 656 O O . ASP A 1 84 ? 21.603 -8.559 8.199 1.00 56.44 84 ASP A O 1
ATOM 660 N N . ASP A 1 85 ? 20.678 -6.756 7.335 1.00 52.94 85 ASP A N 1
ATOM 661 C CA . ASP A 1 85 ? 21.399 -6.913 6.053 1.00 52.94 85 ASP A CA 1
ATOM 662 C C . ASP A 1 85 ? 22.773 -6.212 6.016 1.00 52.94 85 ASP A C 1
ATOM 664 O O . ASP A 1 85 ? 23.227 -5.732 4.976 1.00 52.94 85 ASP A O 1
ATOM 668 N N . SER A 1 86 ? 23.494 -6.166 7.140 1.00 51.09 86 SER A N 1
ATOM 669 C CA . SER A 1 86 ? 24.878 -5.647 7.165 1.00 51.09 86 SER A CA 1
ATOM 670 C C . SER A 1 86 ? 25.950 -6.682 6.777 1.00 51.09 86 SER A C 1
ATOM 672 O O . SER A 1 86 ? 27.138 -6.409 6.942 1.00 51.09 86 SER A O 1
ATOM 674 N N . ALA A 1 87 ? 25.589 -7.855 6.238 1.00 51.69 87 ALA A N 1
ATOM 675 C CA . ALA A 1 87 ? 26.552 -8.948 6.026 1.00 51.69 87 ALA A CA 1
ATOM 676 C C . ALA A 1 87 ? 26.622 -9.555 4.608 1.00 51.69 87 ALA A C 1
ATOM 678 O O . ALA A 1 87 ? 27.320 -10.549 4.420 1.00 51.69 87 ALA A O 1
ATOM 679 N N . PHE A 1 88 ? 25.996 -8.972 3.580 1.00 57.06 88 PHE A N 1
ATOM 680 C CA . PHE A 1 88 ? 26.074 -9.509 2.206 1.00 57.06 88 PHE A CA 1
ATOM 681 C C . PHE A 1 88 ? 26.664 -8.512 1.209 1.00 57.06 88 PHE A C 1
ATOM 683 O O . PHE A 1 88 ? 26.038 -8.107 0.235 1.00 57.06 88 PHE A O 1
ATOM 690 N N . GLY A 1 89 ? 27.912 -8.103 1.436 1.00 57.19 89 GLY A N 1
ATOM 691 C CA . GLY A 1 89 ? 28.553 -7.151 0.532 1.00 57.19 89 GLY A CA 1
ATOM 692 C C . GLY A 1 89 ? 30.051 -6.986 0.708 1.00 57.19 89 GLY A C 1
ATOM 693 O O . GLY A 1 89 ? 30.549 -5.875 0.588 1.00 57.19 89 GLY A O 1
ATOM 694 N N . SER A 1 90 ? 30.801 -8.043 1.020 1.00 56.97 90 SER A N 1
ATOM 695 C CA . SER A 1 90 ? 32.271 -7.971 1.004 1.00 56.97 90 SER A CA 1
ATOM 696 C C . SER A 1 90 ? 32.923 -9.297 0.625 1.00 56.97 90 SER A C 1
ATOM 698 O O . SER A 1 90 ? 33.889 -9.727 1.245 1.00 56.97 90 SER A O 1
ATOM 700 N N . VAL A 1 91 ? 32.470 -9.931 -0.462 1.00 57.41 91 VAL A N 1
ATOM 701 C CA . VAL A 1 91 ? 33.356 -10.861 -1.179 1.00 57.41 91 VAL A CA 1
ATOM 702 C C . VAL A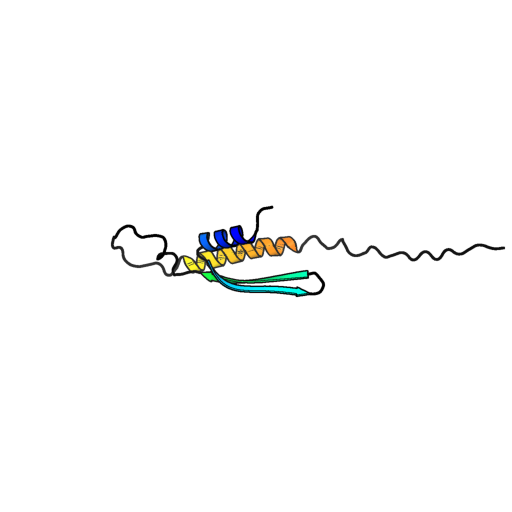 1 91 ? 34.337 -10.012 -1.989 1.00 57.41 91 VAL A C 1
ATOM 704 O O . VAL A 1 91 ? 34.133 -9.732 -3.171 1.00 57.41 91 VAL A O 1
ATOM 707 N N . LYS A 1 92 ? 35.400 -9.542 -1.323 1.00 61.72 92 LYS A N 1
ATOM 708 C CA . LYS A 1 92 ? 36.605 -9.032 -1.986 1.00 61.72 92 LYS A CA 1
ATOM 709 C C . LYS A 1 92 ? 37.080 -10.127 -2.942 1.00 61.72 92 LYS A C 1
ATOM 711 O O . LYS A 1 92 ? 37.556 -11.168 -2.502 1.00 61.72 92 LYS A O 1
ATOM 716 N N . ARG A 1 93 ? 36.940 -9.910 -4.254 1.00 65.56 93 ARG A N 1
ATOM 717 C CA . ARG A 1 93 ? 37.574 -10.765 -5.264 1.00 65.56 93 ARG A CA 1
ATOM 718 C C . ARG A 1 93 ? 39.085 -10.631 -5.092 1.00 65.56 93 ARG A C 1
ATOM 720 O O . ARG A 1 93 ? 39.676 -9.641 -5.515 1.00 65.56 93 ARG A O 1
ATOM 727 N N . GLN A 1 94 ? 39.693 -11.603 -4.427 1.00 65.69 94 GLN A N 1
ATOM 728 C CA . GLN A 1 94 ? 41.138 -11.728 -4.330 1.00 65.69 94 GLN A CA 1
ATOM 729 C C . GLN A 1 94 ? 41.675 -12.045 -5.731 1.00 65.69 94 GLN A C 1
ATOM 731 O O . GLN A 1 94 ? 41.447 -13.129 -6.262 1.00 65.69 94 GLN A O 1
ATOM 736 N N . ARG A 1 95 ? 42.354 -11.081 -6.362 1.00 68.44 95 ARG A N 1
ATOM 737 C CA . ARG A 1 95 ? 43.171 -11.340 -7.554 1.00 68.44 95 ARG A CA 1
ATOM 738 C C . ARG A 1 95 ? 44.439 -12.059 -7.096 1.00 68.44 95 ARG A C 1
ATOM 740 O O . ARG A 1 95 ? 45.317 -11.435 -6.508 1.00 68.44 95 ARG A O 1
ATOM 747 N N . THR A 1 96 ? 44.536 -13.357 -7.348 1.00 60.72 96 THR A N 1
ATOM 748 C CA . THR A 1 96 ? 45.795 -14.103 -7.267 1.00 60.72 96 THR A CA 1
ATOM 749 C C . THR A 1 96 ? 46.594 -13.859 -8.547 1.00 60.72 96 THR A C 1
ATOM 751 O O . THR A 1 96 ? 46.183 -14.264 -9.630 1.00 60.72 96 THR A O 1
ATOM 754 N N . ASN A 1 97 ? 47.730 -13.167 -8.434 1.00 59.53 97 ASN A N 1
ATOM 755 C CA . ASN A 1 97 ? 48.769 -13.198 -9.461 1.00 59.53 97 ASN A CA 1
ATOM 756 C C . ASN A 1 97 ? 49.640 -14.428 -9.179 1.00 59.53 97 ASN A C 1
ATOM 758 O O . ASN A 1 97 ? 50.353 -14.459 -8.177 1.00 59.53 97 ASN A O 1
ATOM 762 N N . ASN A 1 98 ? 49.568 -15.440 -10.042 1.00 59.38 98 ASN A N 1
ATOM 763 C CA . ASN A 1 98 ? 50.477 -16.580 -10.002 1.00 59.38 98 ASN A CA 1
ATOM 764 C C . ASN A 1 98 ? 51.861 -16.111 -10.470 1.00 59.38 98 ASN A C 1
ATOM 766 O O . ASN A 1 98 ? 52.038 -15.759 -11.635 1.00 59.38 98 ASN A O 1
ATOM 770 N N . ILE A 1 99 ? 52.830 -16.079 -9.557 1.00 62.06 99 ILE A N 1
ATOM 771 C CA . ILE A 1 99 ? 54.236 -15.839 -9.882 1.00 62.06 99 ILE A CA 1
ATOM 772 C C . ILE A 1 99 ? 54.808 -17.190 -10.318 1.00 62.06 99 ILE A C 1
ATOM 774 O O . ILE A 1 99 ? 55.006 -18.077 -9.489 1.00 62.06 99 ILE A O 1
ATOM 778 N N . ASN A 1 100 ? 55.026 -17.373 -11.620 1.00 59.12 100 ASN A N 1
ATOM 779 C CA . ASN A 1 100 ? 55.773 -18.521 -12.121 1.00 59.12 100 ASN A CA 1
ATOM 780 C C . ASN A 1 100 ? 57.230 -18.398 -11.654 1.00 59.12 100 ASN A C 1
ATOM 782 O O . ASN A 1 100 ? 57.948 -17.496 -12.081 1.00 59.12 100 ASN A O 1
ATOM 786 N N . ILE A 1 101 ? 57.652 -19.312 -10.781 1.00 55.47 101 ILE A N 1
ATOM 787 C CA . ILE A 1 101 ? 59.056 -19.521 -10.426 1.00 55.47 101 ILE A CA 1
ATOM 788 C C . ILE A 1 101 ? 59.720 -20.239 -11.606 1.00 55.47 101 ILE A C 1
ATOM 790 O O . ILE A 1 101 ? 59.376 -21.379 -11.915 1.00 55.47 101 ILE A O 1
ATOM 794 N N . LEU A 1 102 ? 60.653 -19.557 -12.266 1.00 53.12 102 LEU A N 1
ATOM 795 C CA . LEU A 1 102 ? 61.597 -20.118 -13.230 1.00 53.12 102 LEU A CA 1
ATOM 796 C C . LEU A 1 102 ? 62.975 -19.535 -12.916 1.00 53.12 102 LEU A C 1
ATOM 798 O O . LEU A 1 102 ? 63.255 -18.410 -13.325 1.00 53.12 102 LEU A O 1
ATOM 802 N N . SER A 1 103 ? 63.781 -20.305 -12.181 1.00 48.56 103 SER A N 1
ATOM 803 C CA . SER A 1 103 ? 65.248 -20.420 -12.280 1.00 48.56 103 SER A CA 1
ATOM 804 C C . SER A 1 103 ? 65.773 -21.246 -11.114 1.00 48.56 103 SER A C 1
ATOM 806 O O . SER A 1 103 ? 65.551 -20.796 -9.965 1.00 48.56 103 SER A O 1
#